Protein AF-K1TB84-F1 (afdb_monomer)

InterPro domains:
  IPR021428 Protein of unknown function DUF3078 [PF11276] (28-82)

Radius of gyration: 28.21 Å; Cα contacts (8 Å, |Δi|>4): 123; chains: 1; bounding box: 73×44×68 Å

Secondary structure (DSSP, 8-state):
------------PPPP-EEEEEEEEEEEEE----TT-TT-----EEEEEEEEEEEEEE-SSS-EE--EEEEEEEEEE-TT--S-----

Sequence (88 aa):
MESLTTDNELLVVRPNFWTHKGNGYVQFTQHYISDNWYKGGESTNALLSGLVLEANFDDRQRIEFENKLEIKLGFVTAPSDTVHKYKT

Organism: NCBI:txid408170

Foldseek 3Di:
DDDDDPPPPPPDDDDDQKDKDKDKDKDKDWADDDPPDPVDDWTKIKIKMKMKIWIWGDPVPDDTDTDIDIDIDMDMDTPPPPPDDPDD

Structure (mmCIF, N/CA/C/O backbone):
data_AF-K1TB84-F1
#
_entry.id   AF-K1TB84-F1
#
loop_
_atom_site.group_PDB
_atom_site.id
_atom_site.type_symbol
_atom_site.label_atom_id
_atom_site.label_alt_id
_atom_site.label_comp_id
_atom_site.label_asym_id
_atom_site.label_entity_id
_atom_site.label_seq_id
_atom_site.pdbx_PDB_ins_code
_atom_site.Cartn_x
_atom_site.Cartn_y
_atom_site.Cartn_z
_atom_site.occupancy
_atom_site.B_iso_or_equiv
_atom_site.auth_seq_id
_atom_site.auth_comp_id
_atom_site.auth_asym_id
_atom_site.auth_atom_id
_atom_site.pdbx_PDB_model_num
ATOM 1 N N . MET A 1 1 ? -47.339 -35.831 28.424 1.00 39.59 1 MET A N 1
ATOM 2 C CA . MET A 1 1 ? -45.904 -35.802 28.083 1.00 39.59 1 MET A CA 1
ATOM 3 C C . MET A 1 1 ? -45.526 -34.341 27.962 1.00 39.59 1 MET A C 1
ATOM 5 O O . MET A 1 1 ? -45.892 -33.714 26.979 1.00 39.59 1 MET A O 1
ATOM 9 N N . GLU A 1 2 ? -44.933 -33.781 29.011 1.00 49.78 2 GLU A N 1
ATOM 10 C CA . GLU A 1 2 ? -44.373 -32.428 28.989 1.00 49.78 2 GLU A CA 1
ATOM 11 C C . GLU A 1 2 ? -43.055 -32.478 28.214 1.00 49.78 2 GLU A C 1
ATOM 13 O O . GLU A 1 2 ? -42.107 -33.132 28.646 1.00 49.78 2 GLU A O 1
ATOM 18 N N . SER A 1 3 ? -43.001 -31.844 27.041 1.00 44.28 3 SER A N 1
ATOM 19 C CA . SER A 1 3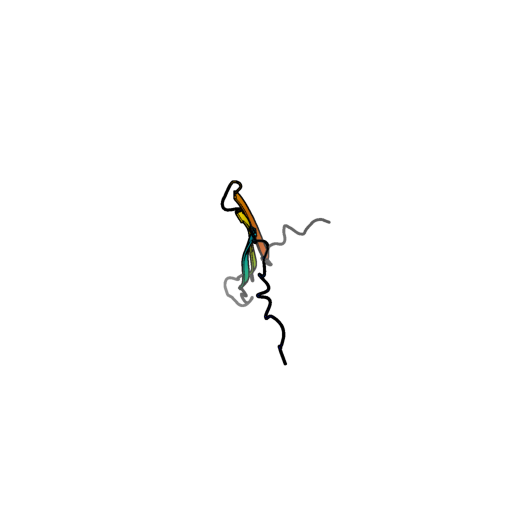 ? -41.746 -31.654 26.314 1.00 44.28 3 SER A CA 1
ATOM 20 C C . SER A 1 3 ? -41.183 -30.275 26.642 1.00 44.28 3 SER A C 1
ATOM 22 O O . SER A 1 3 ? -41.604 -29.273 26.071 1.00 44.28 3 SER A O 1
ATOM 24 N N . LEU A 1 4 ? -40.282 -30.289 27.623 1.00 52.22 4 LEU A N 1
ATOM 25 C CA . LEU A 1 4 ? -39.042 -29.520 27.728 1.00 52.22 4 LEU A CA 1
ATOM 26 C C . LEU A 1 4 ? -39.062 -28.094 27.149 1.00 52.22 4 LEU A C 1
ATOM 28 O O . LEU A 1 4 ? -39.050 -27.874 25.939 1.00 52.22 4 LEU A O 1
ATOM 32 N N . THR A 1 5 ? -39.039 -27.151 28.090 1.00 48.94 5 THR A N 1
ATOM 33 C CA . THR A 1 5 ? -38.536 -25.778 28.005 1.00 48.94 5 THR A CA 1
ATOM 34 C C . THR A 1 5 ? -37.676 -25.508 26.770 1.00 48.94 5 THR A C 1
ATOM 36 O O . THR A 1 5 ? -36.532 -25.941 26.670 1.00 48.94 5 THR A O 1
ATOM 39 N N . THR A 1 6 ? -38.218 -24.731 25.830 1.00 52.75 6 THR A N 1
ATOM 40 C CA . THR A 1 6 ? -37.374 -23.961 24.913 1.00 52.75 6 THR A CA 1
ATOM 41 C C . THR A 1 6 ? -36.750 -22.853 25.748 1.00 52.75 6 THR A C 1
ATOM 43 O O . THR A 1 6 ? -37.313 -21.767 25.887 1.00 52.75 6 THR A O 1
ATOM 46 N N . ASP A 1 7 ? -35.633 -23.178 26.391 1.00 53.78 7 ASP A N 1
ATOM 47 C CA . ASP A 1 7 ? -34.750 -22.184 26.970 1.00 53.78 7 ASP A CA 1
ATOM 48 C C . ASP A 1 7 ? -34.339 -21.265 25.821 1.00 53.78 7 ASP A C 1
ATOM 50 O O . ASP A 1 7 ? -33.626 -21.658 24.900 1.00 53.78 7 ASP A O 1
ATOM 54 N N . ASN A 1 8 ? -34.895 -20.053 25.823 1.00 61.75 8 ASN A N 1
ATOM 55 C CA . ASN A 1 8 ? -34.431 -18.962 24.983 1.00 61.75 8 ASN A CA 1
ATOM 56 C C . ASN A 1 8 ? -32.972 -18.706 25.367 1.00 61.75 8 ASN A C 1
ATOM 58 O O . ASN A 1 8 ? -32.698 -17.924 26.278 1.00 61.75 8 ASN A O 1
ATOM 62 N N . GLU A 1 9 ? -32.045 -19.403 24.711 1.00 65.69 9 GLU A N 1
ATOM 63 C CA . GLU A 1 9 ? -30.612 -19.184 24.843 1.00 65.69 9 GLU A CA 1
ATOM 64 C C . GLU A 1 9 ? -30.313 -17.752 24.389 1.00 65.69 9 GLU A C 1
ATOM 66 O O . GLU A 1 9 ? -30.165 -17.442 23.207 1.00 65.69 9 GLU A O 1
ATOM 71 N N . LEU A 1 10 ? -30.296 -16.841 25.362 1.00 68.25 10 LEU A N 1
ATOM 72 C CA . LEU A 1 10 ? -29.845 -15.466 25.219 1.00 68.25 10 LEU A CA 1
ATOM 73 C C . LEU A 1 10 ? -28.383 -15.496 24.768 1.00 68.25 10 LEU A C 1
ATOM 75 O O . LEU A 1 10 ? -27.461 -15.637 25.571 1.00 68.25 10 LEU A O 1
ATOM 79 N N . LEU A 1 11 ? -28.180 -15.382 23.458 1.00 71.50 11 LEU A N 1
ATOM 80 C CA . LEU A 1 11 ? -26.865 -15.425 22.840 1.00 71.50 11 LEU A CA 1
ATOM 81 C C . LEU A 1 11 ? -26.184 -14.061 23.031 1.00 71.50 11 LEU A C 1
ATOM 83 O O . LEU A 1 11 ? -26.309 -13.147 22.216 1.00 71.50 11 LEU A O 1
ATOM 87 N N . VAL A 1 12 ? -25.503 -13.895 24.167 1.00 72.06 12 VAL A N 1
ATOM 88 C CA . VAL A 1 12 ? -24.727 -12.687 24.478 1.00 72.06 12 VAL A CA 1
ATOM 89 C C . VAL A 1 12 ? -23.420 -12.725 23.683 1.00 72.06 12 VAL A C 1
ATOM 91 O O . VAL A 1 12 ? -22.475 -13.424 24.045 1.00 72.06 12 VAL A O 1
ATOM 94 N N . VAL A 1 13 ? -23.362 -11.971 22.582 1.00 77.00 13 VAL A N 1
ATOM 95 C CA . VAL A 1 13 ? -22.159 -11.844 21.742 1.00 77.00 13 VAL A CA 1
ATOM 96 C C . VAL A 1 13 ? -21.325 -10.656 22.206 1.00 77.00 13 VAL A C 1
ATOM 98 O O . VAL A 1 13 ? -21.846 -9.559 22.406 1.00 77.00 13 VAL A O 1
ATOM 101 N N . ARG A 1 14 ? -20.008 -10.852 22.341 1.00 80.19 14 ARG A N 1
ATOM 102 C CA . ARG A 1 14 ? -19.075 -9.744 22.580 1.00 80.19 14 ARG A CA 1
ATOM 103 C C . ARG A 1 14 ? -19.090 -8.792 21.366 1.00 80.19 14 ARG A C 1
ATOM 105 O O . ARG A 1 14 ? -18.875 -9.264 20.250 1.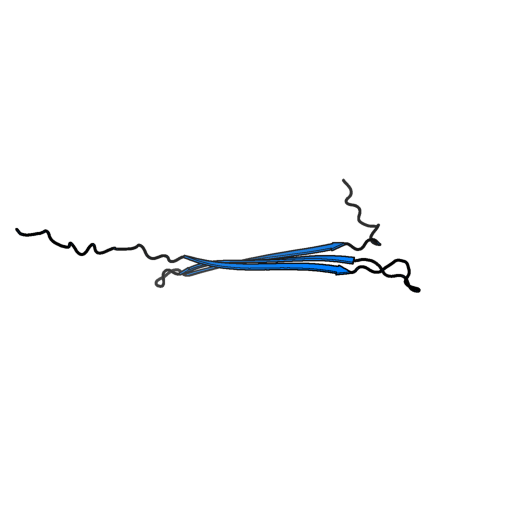00 80.19 14 ARG A O 1
ATOM 112 N N . PRO A 1 15 ? -19.287 -7.476 21.559 1.00 80.88 15 PRO A N 1
ATOM 113 C CA . PRO A 1 15 ? -19.224 -6.506 20.467 1.00 80.88 15 PRO A CA 1
ATOM 114 C C . PRO A 1 15 ? -17.828 -6.460 19.825 1.00 80.88 15 PRO A C 1
ATOM 116 O O . PRO A 1 15 ? -16.811 -6.547 20.516 1.00 80.88 15 PRO A O 1
ATOM 119 N N . ASN A 1 16 ? -17.785 -6.330 18.495 1.00 82.69 16 ASN A N 1
ATOM 120 C CA . ASN A 1 16 ? -16.555 -6.059 17.754 1.00 82.69 16 ASN A CA 1
ATOM 121 C C . ASN A 1 16 ? -16.409 -4.548 17.548 1.00 82.69 16 ASN A C 1
ATOM 123 O O . ASN A 1 16 ? -17.217 -3.936 16.855 1.00 82.69 16 ASN A O 1
ATOM 127 N N . PHE A 1 17 ? -15.361 -3.983 18.135 1.00 88.69 17 PHE A N 1
ATOM 128 C CA . PHE A 1 17 ? -15.030 -2.560 18.054 1.00 88.69 17 PHE A CA 1
ATOM 129 C C . PHE A 1 17 ? -13.994 -2.247 16.965 1.00 88.69 17 PHE A C 1
ATOM 131 O O . PHE A 1 17 ? -13.707 -1.083 16.706 1.00 88.69 17 PHE A O 1
ATOM 138 N N . TRP A 1 18 ? -13.432 -3.274 16.315 1.00 90.69 18 TRP A N 1
ATOM 139 C CA . TRP A 1 18 ? -12.452 -3.120 15.244 1.00 90.69 18 TRP A CA 1
ATOM 140 C C . TRP A 1 18 ? -13.117 -3.115 13.869 1.00 90.69 18 TRP A C 1
ATOM 142 O O . TRP A 1 18 ? -13.832 -4.048 13.492 1.00 90.69 18 TRP A O 1
ATOM 152 N N . THR A 1 19 ? -12.814 -2.078 13.095 1.00 92.00 19 THR A N 1
ATOM 153 C CA . THR A 1 19 ? -13.186 -1.941 11.689 1.00 92.00 19 THR A CA 1
ATOM 154 C C . THR A 1 19 ? -11.929 -1.982 10.834 1.00 92.00 19 THR A C 1
ATOM 156 O O . THR A 1 19 ? -11.065 -1.113 10.938 1.00 92.00 19 THR A O 1
ATOM 159 N N . HIS A 1 20 ? -11.847 -2.977 9.953 1.00 93.69 20 HIS A N 1
ATOM 160 C CA . HIS A 1 20 ? -10.763 -3.101 8.984 1.00 93.69 20 HIS A CA 1
ATOM 161 C C . HIS A 1 20 ? -11.269 -2.752 7.590 1.00 93.69 20 HIS A C 1
ATOM 163 O O . HIS A 1 20 ? -12.310 -3.256 7.161 1.00 93.69 20 HIS A O 1
ATOM 169 N N . LYS A 1 21 ? -10.530 -1.910 6.870 1.00 94.31 21 LYS A N 1
ATOM 170 C CA . LYS A 1 21 ? -10.777 -1.634 5.453 1.00 94.31 21 LYS A CA 1
ATOM 171 C C . LYS A 1 21 ? -9.477 -1.771 4.685 1.00 94.31 21 LYS A C 1
ATOM 173 O O . LYS A 1 21 ? -8.393 -1.562 5.218 1.00 94.31 21 LYS A O 1
ATOM 178 N N . GLY A 1 22 ? -9.590 -2.143 3.423 1.00 94.62 22 GLY A N 1
ATOM 179 C CA . GLY A 1 22 ? -8.441 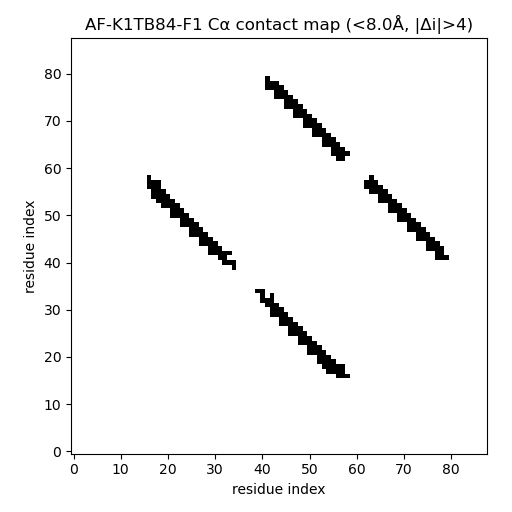-2.265 2.547 1.00 94.62 22 GLY A CA 1
ATOM 180 C C . GLY A 1 22 ? -8.837 -1.941 1.124 1.00 94.62 22 GLY A C 1
ATOM 181 O O . GLY A 1 22 ? -9.879 -2.396 0.654 1.00 94.62 22 GLY A O 1
ATOM 182 N N . ASN A 1 23 ? -8.007 -1.166 0.439 1.00 94.50 23 ASN A N 1
ATOM 183 C CA . ASN A 1 23 ? -8.063 -1.029 -1.003 1.00 94.50 23 ASN A CA 1
ATOM 184 C C . ASN A 1 23 ? -6.690 -1.339 -1.593 1.00 94.50 23 ASN A C 1
ATOM 186 O O . ASN A 1 23 ? -5.660 -1.182 -0.944 1.00 94.50 23 ASN A O 1
ATOM 190 N N . GLY A 1 24 ? -6.674 -1.795 -2.834 1.00 94.69 24 GLY A N 1
ATOM 191 C CA . GLY A 1 24 ? -5.435 -2.008 -3.554 1.00 94.69 24 GLY A CA 1
ATOM 19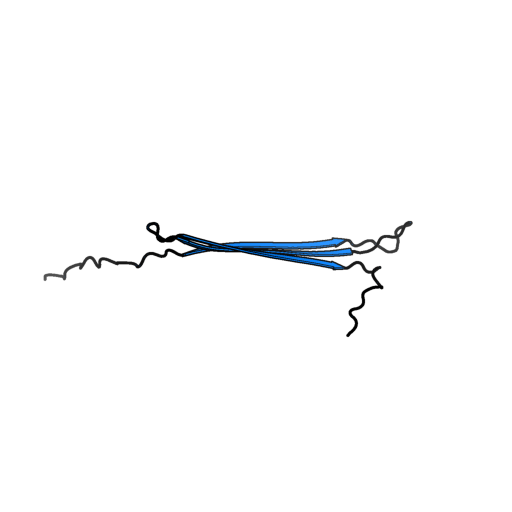2 C C . GLY A 1 24 ? -5.677 -1.877 -5.040 1.00 94.69 24 GLY A C 1
ATOM 193 O O . GLY A 1 24 ? -6.770 -2.163 -5.529 1.00 94.69 24 GLY A O 1
ATOM 194 N N . TYR A 1 25 ? -4.659 -1.424 -5.754 1.00 93.19 25 TYR A N 1
ATOM 195 C CA . TYR A 1 25 ? -4.671 -1.355 -7.202 1.00 93.19 25 TYR A CA 1
ATOM 196 C C . TYR A 1 25 ? -3.305 -1.729 -7.761 1.00 93.19 25 TYR A C 1
ATOM 198 O O . TYR A 1 25 ? -2.263 -1.498 -7.149 1.00 93.19 25 TYR A O 1
ATOM 206 N N . VAL A 1 26 ? -3.322 -2.293 -8.961 1.00 93.06 26 VAL A N 1
ATOM 207 C CA . VAL A 1 26 ? -2.131 -2.548 -9.765 1.00 93.06 26 VAL A CA 1
ATOM 208 C C . VAL A 1 26 ? -2.438 -2.074 -11.178 1.00 93.06 26 VAL A C 1
ATOM 210 O O . VAL A 1 26 ? -3.501 -2.364 -11.719 1.00 93.06 26 VAL A O 1
ATOM 213 N N . GLN A 1 27 ? -1.518 -1.317 -11.755 1.00 90.69 27 GLN A N 1
ATOM 214 C CA . GLN A 1 27 ? -1.562 -0.787 -13.106 1.00 90.69 27 GLN A CA 1
ATOM 215 C C . GLN A 1 27 ? -0.290 -1.219 -13.824 1.00 90.69 27 GLN A C 1
ATOM 217 O O . GLN A 1 27 ? 0.815 -1.011 -13.328 1.00 90.69 27 GLN A O 1
ATOM 222 N N . PHE A 1 28 ? -0.454 -1.823 -14.993 1.00 88.69 28 PHE A N 1
ATOM 223 C CA . PHE A 1 28 ? 0.647 -2.250 -15.840 1.00 88.69 28 PHE A CA 1
ATOM 224 C C . PHE A 1 28 ? 0.479 -1.635 -17.224 1.00 88.69 28 PHE A C 1
ATOM 226 O O . PHE A 1 28 ? -0.601 -1.718 -17.811 1.00 88.69 28 PHE A O 1
ATOM 233 N N . THR A 1 29 ? 1.553 -1.047 -17.737 1.00 85.38 29 THR A N 1
ATOM 234 C CA . THR A 1 29 ? 1.584 -0.392 -19.040 1.00 85.38 29 THR A CA 1
ATOM 235 C C . THR A 1 29 ? 2.821 -0.842 -19.801 1.00 85.38 29 THR A C 1
ATOM 237 O O . THR A 1 29 ? 3.941 -0.730 -19.309 1.00 85.38 29 THR A O 1
ATOM 240 N N . GLN A 1 30 ? 2.621 -1.317 -21.026 1.00 79.94 30 GLN A N 1
ATOM 241 C CA . GLN A 1 30 ? 3.686 -1.694 -21.947 1.00 79.94 30 GLN A CA 1
ATOM 242 C C . GLN A 1 30 ? 3.545 -0.869 -23.225 1.00 79.94 30 GLN A C 1
ATOM 244 O O . GLN A 1 30 ? 2.566 -0.991 -23.959 1.00 79.94 30 GLN A O 1
ATOM 249 N N . HIS A 1 31 ? 4.532 -0.024 -23.491 1.00 74.75 31 HIS A N 1
ATOM 250 C CA . HIS A 1 31 ? 4.671 0.715 -24.734 1.00 74.75 31 HIS A CA 1
ATOM 251 C C . HIS A 1 31 ? 5.668 -0.031 -25.614 1.00 74.75 31 HIS A C 1
ATOM 253 O O . HIS A 1 31 ? 6.861 -0.042 -25.336 1.00 74.75 31 HIS A O 1
ATOM 259 N N . TYR A 1 32 ? 5.181 -0.675 -26.673 1.00 68.19 32 TYR A N 1
ATOM 260 C CA . TYR A 1 32 ? 6.028 -1.314 -27.676 1.00 68.19 32 TYR A CA 1
ATOM 261 C C . TYR A 1 32 ? 6.079 -0.436 -28.926 1.00 68.19 32 TYR A C 1
ATOM 263 O O . TYR A 1 32 ? 5.046 -0.176 -29.543 1.00 68.19 32 TYR A O 1
ATOM 271 N N . ILE A 1 33 ? 7.276 0.020 -29.292 1.00 64.38 33 ILE A N 1
ATOM 272 C CA . ILE A 1 33 ? 7.530 0.733 -30.545 1.00 64.38 33 ILE A CA 1
ATOM 273 C C . ILE A 1 33 ? 8.503 -0.125 -31.349 1.00 64.38 33 ILE A C 1
ATOM 275 O O . ILE A 1 33 ? 9.530 -0.545 -30.828 1.00 64.38 33 ILE A O 1
ATOM 279 N N . SER A 1 34 ? 8.154 -0.432 -32.598 1.00 58.12 34 SER A N 1
ATOM 280 C CA . SER A 1 34 ? 9.007 -1.233 -33.478 1.00 58.12 34 SER A CA 1
ATOM 281 C C . SER A 1 34 ? 10.219 -0.439 -33.969 1.00 58.12 34 SER A C 1
ATOM 283 O O . SER A 1 34 ? 10.068 0.730 -34.335 1.00 58.12 34 SER A O 1
ATOM 285 N N . ASP A 1 35 ? 11.352 -1.120 -34.150 1.00 59.12 35 ASP A N 1
ATOM 286 C CA . ASP A 1 35 ? 12.603 -0.566 -34.704 1.00 59.12 35 ASP A CA 1
ATOM 287 C C . ASP A 1 35 ? 12.464 0.007 -36.131 1.00 59.12 35 ASP A C 1
ATOM 289 O O . ASP A 1 35 ? 13.333 0.734 -36.605 1.00 59.12 35 ASP A O 1
ATOM 293 N N . ASN A 1 36 ? 11.358 -0.288 -36.828 1.00 57.22 36 ASN A N 1
ATOM 294 C CA . ASN A 1 36 ? 11.091 0.155 -38.202 1.00 57.22 36 ASN A CA 1
ATOM 295 C C . ASN A 1 36 ? 10.471 1.570 -38.302 1.00 57.22 36 ASN A C 1
ATOM 297 O O . ASN A 1 36 ? 9.980 1.969 -39.360 1.00 57.22 36 ASN A O 1
ATOM 301 N N . TRP A 1 37 ? 10.435 2.337 -37.206 1.00 58.56 37 TRP A N 1
ATOM 302 C CA . TRP A 1 37 ? 9.913 3.708 -37.199 1.00 58.56 37 TRP A CA 1
ATOM 303 C C . TRP A 1 37 ? 10.995 4.712 -37.628 1.00 58.56 37 TRP A C 1
ATOM 305 O O . TRP A 1 37 ? 12.055 4.791 -37.018 1.00 58.56 37 TRP A O 1
ATOM 315 N N . TYR A 1 38 ? 10.701 5.553 -38.626 1.00 53.81 38 TYR A N 1
ATOM 316 C CA . TYR A 1 38 ? 11.640 6.502 -39.260 1.00 53.81 38 TYR A CA 1
ATOM 317 C C . TYR A 1 38 ? 12.378 7.465 -38.299 1.00 53.81 38 TYR A C 1
ATOM 319 O O . TYR A 1 38 ? 13.426 8.003 -38.643 1.00 53.81 38 TYR A O 1
ATOM 327 N N . LYS A 1 39 ? 11.844 7.698 -37.095 1.00 65.00 39 LYS A N 1
ATOM 328 C CA . LYS A 1 39 ? 12.449 8.561 -36.059 1.00 65.00 39 LYS A CA 1
ATOM 329 C C . LYS A 1 39 ? 12.967 7.818 -34.822 1.00 65.00 39 LYS A C 1
ATOM 331 O O . LYS A 1 39 ? 13.448 8.474 -33.904 1.00 65.00 39 LYS A O 1
ATOM 336 N N . GLY A 1 40 ? 12.868 6.487 -34.801 1.00 57.97 40 GLY A N 1
ATOM 337 C CA . GLY A 1 40 ? 13.093 5.685 -33.602 1.00 57.97 40 GLY A CA 1
ATOM 338 C C . GLY A 1 40 ? 12.029 5.926 -32.527 1.00 57.97 40 GLY A C 1
ATOM 339 O O . GLY A 1 40 ? 11.392 6.978 -32.459 1.00 57.97 40 GLY A O 1
ATOM 340 N N . GLY A 1 41 ? 11.810 4.925 -31.689 1.00 60.69 41 GLY A N 1
ATOM 341 C CA . GLY A 1 41 ? 11.025 5.053 -30.473 1.00 60.69 41 GLY A CA 1
ATOM 342 C C . GLY A 1 41 ? 11.392 3.924 -29.529 1.00 60.69 41 GLY A C 1
ATOM 343 O O . GLY A 1 41 ? 11.758 2.837 -29.965 1.00 60.69 41 GLY A O 1
ATOM 344 N N . GLU A 1 42 ? 11.365 4.211 -28.238 1.00 62.78 42 GLU A N 1
ATOM 345 C CA . GLU A 1 42 ? 11.862 3.299 -27.222 1.00 62.78 42 GLU A CA 1
ATOM 346 C C . GLU A 1 42 ? 10.707 2.513 -26.602 1.00 62.78 42 GLU A C 1
ATOM 348 O O . GLU A 1 42 ? 9.679 3.087 -26.240 1.00 62.78 42 GLU A O 1
ATOM 353 N N . SER A 1 43 ? 10.861 1.194 -26.470 1.00 66.75 43 SER A N 1
ATOM 354 C CA . SER A 1 43 ? 9.831 0.374 -25.841 1.00 66.75 43 SER A CA 1
ATOM 355 C C . SER A 1 43 ? 9.887 0.493 -24.316 1.00 66.75 43 SER A C 1
ATOM 357 O O . SER A 1 43 ? 10.764 -0.094 -23.693 1.00 66.75 43 SER A O 1
ATOM 359 N N . THR A 1 44 ? 8.970 1.219 -23.687 1.00 70.19 44 THR A N 1
ATOM 360 C CA . THR A 1 44 ? 8.950 1.411 -22.226 1.00 70.19 44 THR A CA 1
ATOM 361 C C . THR A 1 44 ? 7.975 0.451 -21.546 1.00 70.19 44 THR A C 1
ATOM 363 O O . THR A 1 44 ? 6.844 0.299 -22.000 1.00 70.19 44 THR A O 1
ATOM 366 N N . ASN A 1 45 ? 8.351 -0.137 -20.409 1.00 76.81 45 ASN A N 1
ATOM 367 C CA . ASN A 1 45 ? 7.403 -0.823 -19.521 1.00 76.81 45 ASN A CA 1
ATOM 368 C C . ASN A 1 45 ? 7.275 -0.064 -18.202 1.00 76.81 45 ASN A C 1
ATOM 370 O O . ASN A 1 45 ? 8.266 0.431 -17.671 1.00 76.81 45 ASN A O 1
ATOM 374 N N . ALA A 1 46 ? 6.066 -0.004 -17.658 1.00 83.00 46 ALA A N 1
ATOM 375 C CA . ALA A 1 46 ? 5.772 0.592 -16.366 1.00 83.00 46 ALA A CA 1
ATOM 376 C C . ALA A 1 46 ? 4.814 -0.300 -15.568 1.00 83.00 46 ALA A C 1
ATOM 378 O O . ALA A 1 46 ? 3.834 -0.821 -16.095 1.00 83.00 46 ALA A O 1
ATOM 379 N N . LEU A 1 47 ? 5.090 -0.458 -14.280 1.00 87.81 47 LEU A N 1
ATOM 380 C CA . LEU A 1 47 ? 4.259 -1.157 -13.312 1.00 87.81 47 LEU A CA 1
ATOM 381 C C . LEU A 1 47 ? 4.084 -0.251 -12.095 1.00 87.81 47 LEU A C 1
ATOM 383 O O . LEU A 1 47 ? 5.052 0.083 -11.424 1.00 87.81 47 LEU A O 1
ATOM 387 N N . LEU A 1 48 ? 2.852 0.127 -11.792 1.00 91.00 48 LEU A N 1
ATOM 388 C CA . LEU A 1 48 ? 2.488 0.926 -10.631 1.00 91.00 48 LEU A CA 1
ATOM 389 C C . LEU A 1 48 ? 1.542 0.107 -9.755 1.00 91.00 48 LEU A C 1
ATOM 391 O O . LEU A 1 48 ? 0.549 -0.420 -10.241 1.00 91.00 48 LEU A O 1
ATOM 395 N N . SER A 1 49 ? 1.803 0.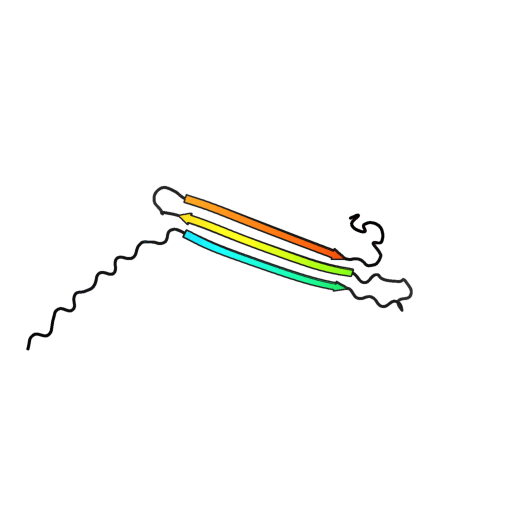016 -8.461 1.00 92.88 49 SER A N 1
ATOM 396 C CA . SER A 1 49 ? 0.894 -0.597 -7.500 1.00 92.88 49 SER A CA 1
ATOM 397 C C . SER A 1 49 ? 0.671 0.305 -6.295 1.00 92.88 49 SER A C 1
ATOM 399 O O . SER A 1 49 ? 1.514 1.124 -5.927 1.00 92.88 49 SER A O 1
ATOM 401 N N . GLY A 1 50 ? -0.504 0.173 -5.693 1.00 95.25 50 GLY A N 1
ATOM 402 C CA . GLY A 1 50 ? -0.890 0.880 -4.486 1.00 95.25 50 GLY A CA 1
ATOM 403 C C . GLY A 1 50 ? -1.707 -0.016 -3.570 1.00 95.25 50 GLY A C 1
ATOM 404 O O . GLY A 1 50 ? -2.477 -0.855 -4.034 1.00 95.25 50 GLY A O 1
ATOM 405 N N . LEU A 1 51 ? -1.528 0.160 -2.268 1.00 96.38 51 LEU A N 1
ATOM 406 C CA . LEU A 1 51 ? -2.236 -0.553 -1.215 1.00 96.38 51 LEU A CA 1
ATOM 407 C C . LEU A 1 51 ? -2.556 0.434 -0.092 1.00 96.38 51 LEU A C 1
ATOM 409 O O . LEU A 1 51 ? -1.656 1.091 0.424 1.00 96.38 51 LEU A O 1
ATOM 413 N N . VAL A 1 52 ? -3.822 0.523 0.297 1.00 96.06 52 VAL A N 1
ATOM 414 C CA . VAL A 1 52 ? -4.280 1.268 1.471 1.00 96.06 52 VAL A CA 1
ATOM 415 C C . VAL A 1 52 ? -4.906 0.280 2.437 1.00 96.06 52 VAL A C 1
ATOM 417 O O . VAL A 1 52 ? -5.794 -0.479 2.059 1.00 96.06 52 VAL A O 1
ATOM 420 N N . LEU A 1 53 ? -4.463 0.299 3.686 1.00 96.00 53 LEU A N 1
ATOM 421 C CA . LEU A 1 53 ? -5.015 -0.496 4.773 1.00 96.00 53 LEU A CA 1
ATOM 422 C C . LEU A 1 53 ? -5.453 0.439 5.893 1.00 96.00 53 LEU A C 1
ATOM 424 O O . LEU A 1 53 ? -4.736 1.369 6.252 1.00 96.00 53 LEU A O 1
ATOM 428 N N . GLU A 1 54 ? -6.622 0.176 6.452 1.00 95.81 54 GLU A N 1
ATOM 429 C CA . GLU A 1 54 ? -7.192 0.920 7.567 1.00 95.81 54 GLU A CA 1
ATOM 430 C C . GLU A 1 54 ? -7.570 -0.064 8.671 1.00 95.81 54 GLU A C 1
ATOM 432 O O . GLU A 1 54 ? -8.181 -1.107 8.417 1.00 95.81 54 GLU A O 1
ATOM 437 N N . ALA A 1 55 ? -7.193 0.265 9.901 1.00 93.94 55 ALA A N 1
ATOM 438 C CA . ALA A 1 55 ? -7.513 -0.509 11.089 1.00 93.94 55 ALA A CA 1
ATOM 439 C C . ALA A 1 55 ? -7.922 0.461 12.192 1.00 93.94 55 ALA A C 1
ATOM 441 O O . ALA A 1 55 ? -7.077 1.044 12.869 1.00 93.94 55 ALA A O 1
ATOM 442 N N . ASN A 1 56 ? -9.231 0.626 12.345 1.00 93.31 56 ASN A N 1
ATOM 443 C CA . ASN A 1 56 ? -9.810 1.600 13.254 1.00 93.31 56 ASN A CA 1
ATOM 444 C C . ASN A 1 56 ? -10.494 0.879 14.412 1.00 93.31 56 ASN A C 1
ATOM 446 O O . ASN A 1 56 ? -11.130 -0.157 14.215 1.00 93.31 56 ASN A O 1
ATOM 450 N N . PHE A 1 57 ? -10.368 1.435 15.606 1.00 91.25 57 PHE A N 1
ATOM 451 C CA . PHE A 1 57 ? -11.009 0.959 16.820 1.00 91.25 57 PHE A CA 1
ATOM 452 C C . PHE A 1 57 ? -11.944 2.042 17.352 1.00 91.25 57 PHE A C 1
ATOM 454 O O . PHE A 1 57 ? -11.502 3.166 17.580 1.00 91.25 57 PHE A O 1
ATOM 461 N N . ASP A 1 58 ? -13.208 1.691 17.572 1.00 89.69 58 ASP A N 1
ATOM 462 C CA . ASP A 1 58 ? -14.217 2.586 18.139 1.00 89.69 58 ASP A CA 1
ATOM 463 C C . ASP A 1 58 ? -15.084 1.830 19.158 1.00 89.69 58 ASP A C 1
ATOM 465 O O . ASP A 1 58 ? -15.905 0.983 18.800 1.00 89.69 58 ASP A O 1
ATOM 469 N N . ASP A 1 59 ? -14.892 2.147 20.441 1.00 86.31 59 ASP A N 1
ATOM 470 C CA . ASP A 1 59 ? -15.671 1.612 21.569 1.00 86.31 59 ASP A CA 1
ATOM 471 C C . ASP A 1 59 ? -16.963 2.420 21.837 1.00 86.31 59 ASP A C 1
ATOM 473 O O . ASP A 1 59 ? -17.692 2.161 22.792 1.00 86.31 59 ASP A O 1
ATOM 477 N N . ARG A 1 60 ? -17.263 3.442 21.019 1.00 81.19 60 ARG A N 1
ATOM 478 C CA . ARG A 1 60 ? -18.422 4.359 21.097 1.00 81.19 60 ARG A CA 1
ATOM 479 C C . ARG A 1 60 ? -18.624 5.074 22.436 1.00 81.19 60 ARG A C 1
ATOM 481 O O . ARG A 1 60 ? -19.662 5.699 22.655 1.00 81.19 60 ARG A O 1
ATOM 488 N N . GLN A 1 61 ? -17.659 4.970 23.345 1.00 82.69 61 GLN A N 1
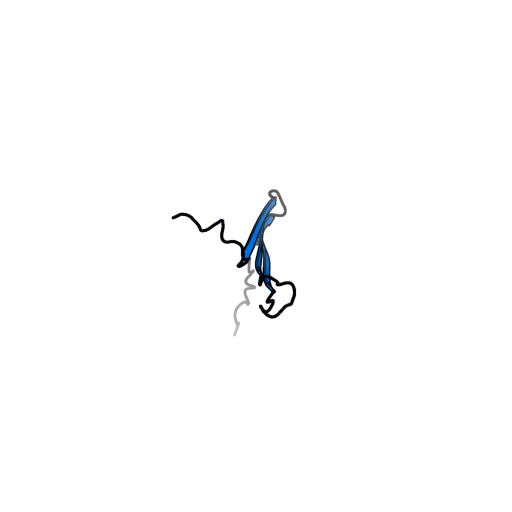ATOM 489 C CA . GLN A 1 61 ? -17.755 5.494 24.705 1.00 82.69 61 GLN A CA 1
ATOM 490 C C . GLN A 1 61 ? -16.614 6.440 25.060 1.00 82.69 61 GLN A C 1
ATOM 492 O O . GLN A 1 61 ? -16.857 7.485 25.661 1.00 82.69 61 GLN A O 1
ATOM 497 N N . ARG A 1 62 ? -15.362 6.057 24.778 1.00 83.38 62 ARG A N 1
ATOM 498 C CA . ARG A 1 62 ? -14.219 6.712 25.433 1.00 83.38 62 ARG A CA 1
ATOM 499 C C . ARG A 1 62 ? -12.931 6.765 24.627 1.00 83.38 62 ARG A C 1
ATOM 501 O O . ARG A 1 62 ? -12.191 7.733 24.769 1.00 83.38 62 ARG A O 1
ATOM 508 N N . ILE A 1 63 ? -12.639 5.724 23.853 1.00 83.38 63 ILE A N 1
ATOM 509 C CA . ILE A 1 63 ? -11.395 5.605 23.095 1.00 83.38 63 ILE A CA 1
ATOM 510 C C . ILE A 1 63 ? -11.754 5.334 21.644 1.00 83.38 63 ILE A C 1
ATOM 512 O O . ILE A 1 63 ? -12.459 4.372 21.340 1.00 83.38 63 ILE A O 1
ATOM 516 N N . GLU A 1 64 ? -11.218 6.184 20.785 1.00 90.19 64 GLU A N 1
ATOM 517 C CA . GLU A 1 64 ? -11.274 6.060 19.341 1.00 90.19 64 GLU A CA 1
ATOM 518 C C . GLU A 1 64 ? -9.836 6.126 18.829 1.00 90.19 64 GLU A C 1
ATOM 520 O O . GLU A 1 64 ? -9.053 6.992 19.233 1.00 90.19 64 GLU A O 1
ATOM 525 N N . PHE A 1 65 ? -9.463 5.158 18.002 1.00 91.25 65 PHE A N 1
ATOM 526 C CA . PHE A 1 65 ? -8.149 5.089 17.386 1.00 91.25 65 PHE A CA 1
ATOM 527 C C . PHE A 1 65 ? -8.318 4.831 15.900 1.00 91.25 65 PHE A C 1
ATOM 529 O O . PHE A 1 65 ? -8.852 3.799 15.498 1.00 91.25 65 PHE A O 1
ATOM 536 N N . GLU A 1 66 ? -7.824 5.756 15.088 1.00 91.88 66 GLU A N 1
ATOM 537 C CA . GLU A 1 66 ? -7.808 5.617 13.640 1.00 91.88 66 GLU A 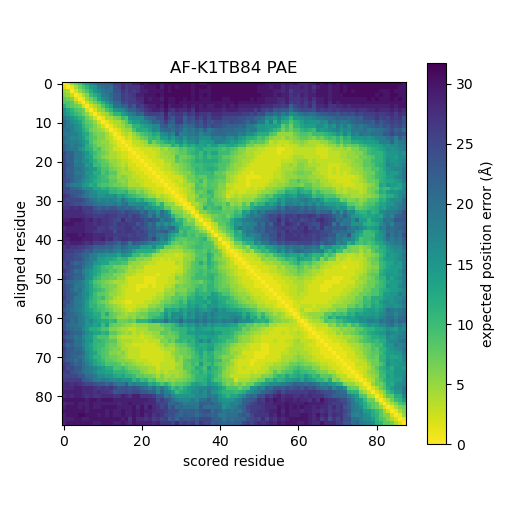CA 1
ATOM 538 C C . GLU A 1 66 ? -6.384 5.346 13.158 1.00 91.88 66 GLU A C 1
ATOM 540 O O . GLU A 1 66 ? -5.431 6.030 13.544 1.00 91.88 66 GLU A O 1
ATOM 545 N N . ASN A 1 67 ? -6.225 4.342 12.296 1.00 92.75 67 ASN A N 1
ATOM 546 C CA . ASN A 1 67 ? -4.946 4.030 11.679 1.00 92.75 67 ASN A CA 1
ATOM 547 C C . ASN A 1 67 ? -5.121 3.789 10.188 1.00 92.75 67 ASN A C 1
ATOM 549 O O . ASN A 1 67 ? -5.957 2.988 9.770 1.00 92.75 67 ASN A O 1
ATOM 553 N N . LYS A 1 68 ? -4.286 4.460 9.395 1.00 94.50 68 LYS A N 1
ATOM 554 C CA . LYS A 1 68 ? -4.239 4.317 7.947 1.00 94.50 68 LYS A CA 1
ATOM 555 C C . LYS A 1 68 ? -2.797 4.137 7.496 1.00 94.50 68 LYS A C 1
ATOM 557 O O . LYS A 1 68 ? -1.942 4.976 7.770 1.00 94.50 68 LYS A O 1
ATOM 562 N N . LEU A 1 69 ? -2.556 3.062 6.763 1.00 95.56 69 LEU A N 1
ATOM 563 C CA . LEU A 1 69 ? -1.287 2.730 6.137 1.00 95.56 69 LEU A CA 1
ATOM 564 C C . LEU A 1 69 ? -1.462 2.784 4.618 1.00 95.56 69 LEU A C 1
ATOM 566 O O . LEU A 1 69 ? -2.318 2.094 4.070 1.00 95.56 69 LEU A O 1
ATOM 570 N N . GLU A 1 70 ? -0.643 3.578 3.934 1.00 95.12 70 GLU A N 1
ATOM 571 C CA . GLU A 1 70 ? -0.653 3.694 2.474 1.00 95.12 70 GLU A CA 1
ATOM 572 C C . GLU A 1 70 ? 0.724 3.346 1.901 1.00 95.12 70 GLU A C 1
ATOM 574 O O . GLU A 1 70 ? 1.743 3.901 2.309 1.00 95.12 70 GLU A O 1
ATOM 579 N N . ILE A 1 71 ? 0.748 2.417 0.947 1.00 94.75 71 ILE A N 1
ATOM 580 C CA . ILE A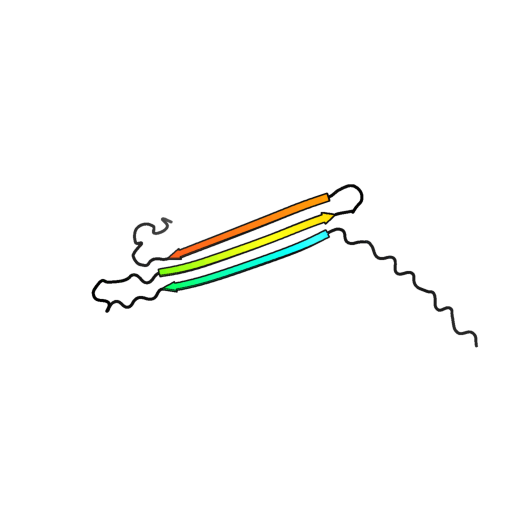 1 71 ? 1.942 1.941 0.247 1.00 94.75 71 ILE A CA 1
ATOM 581 C C . ILE A 1 71 ? 1.743 2.180 -1.250 1.00 94.75 71 ILE A C 1
ATOM 583 O O . ILE A 1 71 ? 0.710 1.816 -1.807 1.00 94.75 71 ILE A O 1
ATOM 587 N N . LYS A 1 72 ? 2.744 2.766 -1.912 1.00 93.94 72 LYS A N 1
ATOM 588 C CA . LYS A 1 72 ? 2.778 3.011 -3.362 1.00 93.94 72 LYS A CA 1
ATOM 589 C C . LYS A 1 72 ? 4.125 2.563 -3.919 1.00 93.94 72 LYS A C 1
ATOM 591 O O . LYS A 1 72 ? 5.160 3.018 -3.439 1.00 93.94 72 LYS A O 1
ATOM 596 N N . LEU A 1 73 ? 4.116 1.687 -4.918 1.00 90.25 73 LEU A N 1
ATOM 597 C CA . LEU A 1 73 ? 5.314 1.167 -5.583 1.00 90.25 73 LEU A CA 1
ATOM 598 C C . LEU A 1 73 ? 5.221 1.448 -7.081 1.00 90.25 73 LEU A C 1
ATOM 600 O O . LEU A 1 73 ? 4.181 1.214 -7.686 1.00 90.25 73 LEU A O 1
ATOM 604 N N . GLY A 1 74 ? 6.301 1.933 -7.686 1.00 88.38 74 GLY A N 1
ATOM 605 C CA . GLY A 1 74 ? 6.368 2.219 -9.116 1.00 88.38 74 GLY A CA 1
ATOM 606 C C . GLY A 1 74 ? 7.678 1.716 -9.706 1.00 88.38 74 GLY A C 1
ATOM 607 O O . GLY A 1 74 ? 8.748 2.070 -9.222 1.00 88.38 74 GLY A O 1
ATOM 608 N N . PHE A 1 75 ? 7.585 0.908 -10.753 1.00 83.25 75 PHE A N 1
ATOM 609 C CA . PHE A 1 75 ? 8.699 0.398 -11.538 1.00 83.25 75 PHE A CA 1
ATOM 610 C C . PHE A 1 75 ? 8.538 0.901 -12.965 1.00 83.25 75 PHE A C 1
ATOM 612 O O . PHE A 1 75 ? 7.478 0.736 -13.562 1.00 83.25 75 PHE A O 1
ATOM 619 N N . VAL A 1 76 ? 9.579 1.503 -13.524 1.00 80.12 76 VAL A N 1
ATOM 620 C CA . VAL A 1 76 ? 9.614 1.902 -14.932 1.00 80.12 76 VAL A CA 1
ATOM 621 C C . VAL A 1 76 ? 10.922 1.387 -15.507 1.00 80.12 76 VAL A C 1
ATOM 623 O O . VAL A 1 76 ? 11.979 1.593 -14.919 1.00 80.12 76 VAL A O 1
ATOM 626 N N . THR A 1 77 ? 10.847 0.690 -16.633 1.00 70.69 77 THR A N 1
ATOM 627 C CA . THR A 1 77 ? 12.011 0.192 -17.363 1.00 70.69 77 THR A CA 1
ATOM 628 C C . THR A 1 77 ? 11.987 0.760 -18.770 1.00 70.69 77 THR A C 1
ATOM 630 O O . THR A 1 77 ? 11.010 0.568 -19.501 1.00 70.69 77 THR A O 1
ATOM 633 N N . ALA A 1 78 ? 13.075 1.416 -19.144 1.00 68.06 78 ALA A N 1
ATOM 634 C CA . ALA A 1 78 ? 13.296 1.988 -20.458 1.00 68.06 78 ALA A CA 1
ATOM 635 C C . ALA A 1 78 ? 14.602 1.357 -21.008 1.00 68.06 78 ALA A C 1
ATOM 637 O O . ALA A 1 78 ? 15.634 1.442 -20.339 1.00 68.06 78 ALA A O 1
ATOM 638 N N . PRO A 1 79 ? 14.582 0.616 -22.131 1.00 60.53 79 PRO A N 1
ATOM 639 C CA . PRO A 1 79 ? 15.732 -0.121 -22.659 1.00 60.53 79 PRO A CA 1
ATOM 640 C C . PRO A 1 79 ? 16.923 0.751 -23.087 1.00 60.53 79 PRO A C 1
ATOM 642 O O . PRO A 1 79 ? 18.012 0.209 -23.265 1.00 60.53 79 PRO A O 1
ATOM 645 N N . SER A 1 80 ? 16.768 2.070 -23.217 1.00 56.53 80 SER A N 1
ATOM 646 C CA . SER A 1 80 ? 17.869 3.010 -23.457 1.00 56.53 80 SER A CA 1
ATOM 647 C C . SER A 1 80 ? 18.593 3.444 -22.175 1.00 56.53 80 SER A C 1
A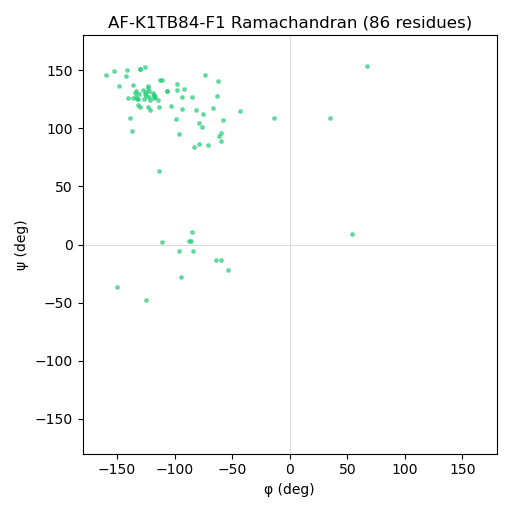TOM 649 O O . SER A 1 80 ? 19.615 4.132 -22.265 1.00 56.53 80 SER A O 1
ATOM 651 N N . ASP A 1 81 ? 18.125 3.059 -20.982 1.00 51.97 81 ASP A N 1
ATOM 652 C CA . ASP A 1 81 ? 18.815 3.367 -19.726 1.00 51.97 81 ASP A CA 1
ATOM 653 C C . ASP A 1 81 ? 19.938 2.349 -19.444 1.00 51.97 81 ASP A C 1
ATOM 655 O O . ASP A 1 81 ? 19.780 1.356 -18.734 1.00 51.97 81 ASP A O 1
ATOM 659 N N . THR A 1 82 ? 21.109 2.581 -20.043 1.00 55.25 82 THR A N 1
ATOM 660 C CA . THR A 1 82 ? 22.344 1.811 -19.790 1.00 55.25 82 THR A CA 1
ATOM 661 C C . THR A 1 82 ? 23.196 2.335 -18.623 1.00 55.25 82 THR A C 1
ATOM 663 O O . THR A 1 82 ? 24.279 1.794 -18.391 1.00 55.25 82 THR A O 1
ATOM 666 N N . VAL A 1 83 ? 22.767 3.370 -17.886 1.00 56.44 83 VAL A N 1
ATOM 667 C CA . VAL A 1 83 ? 23.650 4.077 -16.931 1.00 56.44 83 VAL A CA 1
ATOM 668 C C . VAL A 1 83 ? 23.550 3.547 -15.497 1.00 56.44 83 VAL A C 1
ATOM 670 O O . VAL A 1 83 ? 24.554 3.553 -14.786 1.00 56.44 83 VAL A O 1
ATOM 673 N N . HIS A 1 84 ? 22.419 2.981 -15.074 1.00 55.56 84 HIS A N 1
ATOM 674 C CA . HIS A 1 84 ? 22.260 2.481 -13.701 1.00 55.56 84 HIS A CA 1
ATOM 675 C C . HIS A 1 84 ? 22.104 0.957 -13.645 1.00 55.56 84 HIS A C 1
ATOM 677 O O . HIS A 1 84 ? 21.100 0.420 -13.185 1.00 55.56 84 HIS A O 1
ATOM 683 N N . LYS A 1 85 ? 23.143 0.230 -14.077 1.00 53.28 85 LYS A N 1
ATOM 684 C CA . LYS A 1 85 ? 23.318 -1.168 -13.657 1.00 53.28 85 LYS A CA 1
ATOM 685 C C . LYS A 1 85 ? 23.611 -1.163 -12.159 1.00 53.28 85 LYS A C 1
ATOM 687 O O . LYS A 1 85 ? 24.623 -0.596 -11.751 1.00 53.28 85 LYS A O 1
ATOM 692 N N . TYR A 1 86 ? 22.739 -1.772 -11.354 1.00 46.53 86 TYR A N 1
ATOM 693 C CA . TYR A 1 86 ? 23.009 -2.055 -9.943 1.00 46.53 86 TYR A CA 1
ATOM 694 C C . TYR A 1 86 ? 24.439 -2.590 -9.801 1.00 46.53 86 TYR A C 1
ATOM 696 O O . TYR A 1 86 ? 24.776 -3.631 -10.367 1.00 46.53 86 TYR A O 1
ATOM 704 N N . LYS A 1 87 ? 25.296 -1.834 -9.112 1.00 42.50 87 LYS A N 1
ATOM 705 C CA . LYS A 1 87 ? 26.646 -2.278 -8.782 1.00 42.50 87 LYS A CA 1
ATOM 706 C C . LYS A 1 87 ? 26.524 -3.170 -7.551 1.00 42.50 87 LYS A C 1
ATOM 708 O O . LYS A 1 87 ? 26.052 -2.701 -6.518 1.00 42.50 87 LYS A O 1
ATOM 713 N N . THR A 1 88 ? 26.863 -4.442 -7.745 1.00 44.56 88 THR A N 1
ATOM 714 C CA . THR A 1 88 ? 26.912 -5.506 -6.735 1.00 44.56 88 THR A CA 1
ATOM 715 C C . THR A 1 88 ? 27.734 -5.112 -5.516 1.00 44.56 88 THR A C 1
ATOM 717 O O . THR A 1 88 ? 28.751 -4.400 -5.702 1.00 44.56 88 THR A O 1
#

Solvent-accessible surface area (backbone atoms only — not comparable to full-atom values): 5793 Å² total; per-residue (Å²): 134,87,80,73,82,82,72,80,76,78,81,84,73,83,84,82,41,70,50,76,49,75,50,72,51,75,47,79,47,77,46,83,46,61,87,86,42,97,82,62,56,78,45,34,39,36,41,39,36,38,40,38,41,33,56,29,38,50,67,90,77,86,56,74,47,82,42,78,49,79,48,78,49,77,47,76,49,52,84,85,68,80,83,79,69,85,79,129

Mean predicted aligned error: 13.54 Å

pLDDT: mean 76.06, std 16.97, range [39.59, 96.38]

Nearest PDB structures (foldseek):
  7dsa-assembly1_B  TM=4.606E-01  e=2.713E-02  Gallus gallus
  7ccc-assembly1_D  TM=4.338E-01  e=9.849E-02  Mus musculus
  7t5q-assembly1_J  TM=4.465E-01  e=1.514E-01  Homo sapiens
  4frt-assembly1_A  TM=4.674E-01  e=4.761E-01  Pseudomonas aeruginosa PAO1
  3aa6-assembly1_B  TM=2.518E-01  e=4.812E-02  Gallus gallus